Protein AF-A0A7J0AQK8-F1 (afdb_monomer)

Secondary structure (DSSP, 8-state):
-EETTEEEEEE--S-TTS----EEEEESSTTS--EEES-SEESTTGGGGGG-EEEEEEEPTTSS-EEEEEEE--TT-GGG-EEEEEEEEE-TT--EEEE--SS--S--

Solvent-accessible surface area (backbone atoms only — not comparable to full-atom values): 6421 Å² total; per-residue (Å²): 87,75,57,95,78,31,37,43,45,75,41,61,67,93,55,84,82,55,53,38,47,37,38,26,33,37,25,76,41,95,92,53,73,73,45,80,52,69,58,34,45,44,69,83,53,19,70,20,39,68,57,16,40,67,76,52,65,49,69,45,86,98,52,98,46,39,34,40,34,24,42,28,72,31,92,92,42,67,89,71,37,46,78,47,78,36,60,49,47,62,52,98,87,66,51,67,32,36,54,87,66,98,73,86,70,97,67,133

Foldseek 3Di:
DDDPQKDKDWFADDPPLFFAAIWIWIDSDPPDDIDIDHGQEDDPCNRRVVQWGWDDWDDDPPDPWIKTKTWNADPVDRVPIDIDIFTWDADPVRHTHTYDDPDDDPDD

pLDDT: mean 96.03, std 4.48, range [60.66, 98.62]

Mean predicted aligned error: 2.74 Å

Structure (mmCIF, N/CA/C/O backbone):
data_AF-A0A7J0AQK8-F1
#
_entry.id   AF-A0A7J0AQK8-F1
#
loop_
_atom_site.group_PDB
_atom_site.id
_atom_site.type_symbol
_atom_site.label_atom_id
_atom_site.label_alt_id
_atom_site.label_comp_id
_atom_site.label_asym_id
_atom_site.label_entity_id
_atom_site.label_seq_id
_atom_site.pdbx_PDB_ins_code
_atom_site.Cartn_x
_atom_site.Cartn_y
_atom_site.Cartn_z
_atom_site.occupancy
_atom_site.B_iso_or_equiv
_atom_site.auth_seq_id
_atom_site.auth_comp_id
_atom_site.auth_asym_id
_atom_site.auth_atom_id
_atom_site.pdbx_PDB_model_num
ATOM 1 N N . MET A 1 1 ? 0.690 -2.062 9.127 1.00 96.06 1 MET A N 1
ATOM 2 C CA . MET A 1 1 ? -0.158 -1.131 9.911 1.00 96.06 1 MET A CA 1
ATOM 3 C C . MET A 1 1 ? -1.013 -1.894 10.922 1.00 96.06 1 MET A C 1
ATOM 5 O O . MET A 1 1 ? -1.149 -3.106 10.795 1.00 96.06 1 MET A O 1
ATOM 9 N N . LYS A 1 2 ? -1.590 -1.202 11.913 1.00 96.69 2 LYS A N 1
ATOM 10 C CA . LYS A 1 2 ? -2.575 -1.763 12.852 1.00 96.69 2 LYS A CA 1
ATOM 11 C C . LYS A 1 2 ? -3.793 -0.840 12.912 1.00 96.69 2 LYS A C 1
ATOM 13 O O . LYS A 1 2 ? -3.612 0.366 13.089 1.00 96.69 2 LYS A O 1
ATOM 18 N N . ARG A 1 3 ? -4.994 -1.402 12.781 1.00 96.62 3 ARG A N 1
ATOM 19 C CA . ARG A 1 3 ? -6.281 -0.691 12.851 1.00 96.62 3 ARG A CA 1
ATOM 20 C C . ARG A 1 3 ? -7.303 -1.594 13.534 1.00 96.62 3 ARG A C 1
ATOM 22 O O . ARG A 1 3 ? -7.305 -2.790 13.265 1.00 96.62 3 ARG A O 1
ATOM 29 N N . ASP A 1 4 ? -8.080 -1.044 14.463 1.00 94.25 4 ASP A N 1
ATOM 30 C CA . ASP A 1 4 ? -9.131 -1.758 15.210 1.00 94.25 4 ASP A CA 1
ATOM 31 C C . ASP A 1 4 ? -8.681 -3.104 15.797 1.00 94.25 4 ASP A C 1
ATOM 33 O O . ASP A 1 4 ? -9.332 -4.136 15.677 1.00 94.25 4 ASP A O 1
ATOM 37 N N . GLY A 1 5 ? -7.492 -3.112 16.407 1.00 95.44 5 GLY A N 1
ATOM 38 C CA . GLY A 1 5 ? -6.915 -4.308 17.026 1.00 95.44 5 GLY A CA 1
ATOM 39 C C . GLY A 1 5 ? -6.258 -5.292 16.051 1.00 95.44 5 GLY A C 1
ATOM 40 O O . GLY A 1 5 ? -5.389 -6.045 16.486 1.00 95.44 5 GLY A O 1
ATOM 41 N N . ARG A 1 6 ? -6.563 -5.222 14.751 1.00 97.69 6 ARG A N 1
ATOM 42 C CA . ARG A 1 6 ? -6.045 -6.121 13.713 1.00 97.69 6 ARG A CA 1
ATOM 43 C C . ARG A 1 6 ? -4.779 -5.585 13.045 1.00 97.69 6 ARG A C 1
ATOM 45 O O . ARG A 1 6 ? -4.633 -4.385 12.790 1.00 97.69 6 ARG A O 1
ATOM 52 N N . TYR A 1 7 ? -3.846 -6.488 12.765 1.00 98.44 7 TYR A N 1
ATOM 53 C CA . TYR A 1 7 ? -2.618 -6.206 12.031 1.00 98.44 7 TYR A CA 1
ATOM 54 C C . TYR A 1 7 ? -2.829 -6.452 10.540 1.00 98.44 7 TYR A C 1
ATOM 56 O O . TYR A 1 7 ? -3.465 -7.425 10.139 1.00 98.44 7 TYR A O 1
ATOM 64 N N . TRP A 1 8 ? -2.259 -5.569 9.727 1.00 98.50 8 TRP A N 1
ATOM 65 C CA . TRP A 1 8 ? -2.295 -5.634 8.271 1.00 98.50 8 TRP A CA 1
ATOM 66 C C . TRP A 1 8 ? -0.900 -5.377 7.715 1.00 98.50 8 TRP A C 1
ATOM 68 O O . TRP A 1 8 ? -0.218 -4.440 8.149 1.00 98.50 8 TRP A O 1
ATOM 78 N N . MET A 1 9 ? -0.481 -6.170 6.739 1.00 98.50 9 MET A N 1
ATOM 79 C CA . MET A 1 9 ? 0.827 -6.064 6.101 1.00 98.50 9 MET A CA 1
ATOM 80 C C . MET A 1 9 ? 0.668 -6.179 4.588 1.00 98.50 9 MET A C 1
ATOM 82 O O . MET A 1 9 ? 0.026 -7.109 4.114 1.00 98.50 9 MET A O 1
ATOM 86 N N . ILE A 1 10 ? 1.247 -5.232 3.850 1.00 98.19 10 ILE A N 1
ATOM 87 C CA . ILE A 1 10 ? 1.346 -5.282 2.389 1.00 98.19 10 ILE A CA 1
ATOM 88 C C . ILE A 1 10 ? 2.793 -5.630 2.053 1.00 98.19 10 ILE A C 1
ATOM 90 O O . ILE A 1 10 ? 3.706 -4.980 2.564 1.00 98.19 10 ILE A O 1
ATOM 94 N N . THR A 1 11 ? 2.996 -6.656 1.234 1.00 97.12 11 THR A N 1
ATOM 95 C CA . THR A 1 11 ? 4.318 -7.102 0.779 1.00 97.12 11 THR A CA 1
ATOM 96 C C . THR A 1 11 ? 4.348 -7.261 -0.736 1.00 97.12 11 THR A C 1
ATOM 98 O O . THR A 1 11 ? 3.308 -7.252 -1.395 1.00 97.12 11 THR A O 1
ATOM 101 N N . SER A 1 12 ? 5.549 -7.420 -1.290 1.00 92.75 12 SER A N 1
ATOM 102 C CA . SER A 1 12 ? 5.765 -7.770 -2.696 1.00 92.75 12 SER A CA 1
ATOM 103 C C . SER A 1 12 ? 6.334 -9.185 -2.823 1.00 92.75 12 SER A C 1
ATOM 105 O O . SER A 1 12 ? 6.810 -9.779 -1.851 1.00 92.75 12 SER A O 1
ATOM 107 N N . GLY A 1 13 ? 6.266 -9.743 -4.029 1.00 92.69 13 GLY A N 1
ATOM 108 C CA . GLY A 1 13 ? 7.035 -10.920 -4.420 1.00 92.69 13 GLY A CA 1
ATOM 109 C C . GLY A 1 13 ? 8.521 -10.619 -4.660 1.00 92.69 13 GLY A C 1
ATOM 110 O O . GLY A 1 13 ? 8.963 -9.470 -4.640 1.00 92.69 13 GLY A O 1
ATOM 111 N N . CYS A 1 14 ? 9.294 -11.674 -4.930 1.00 90.75 14 CYS A N 1
ATOM 112 C CA . CYS A 1 14 ? 10.744 -11.607 -5.137 1.00 90.75 14 CYS A CA 1
ATOM 113 C C . CYS A 1 14 ? 11.106 -11.667 -6.632 1.00 90.75 14 CYS A C 1
ATOM 115 O O . CYS A 1 14 ? 11.518 -12.715 -7.122 1.00 90.75 14 CYS A O 1
ATOM 117 N N . THR A 1 15 ? 10.958 -10.554 -7.355 1.00 87.88 15 THR A N 1
ATOM 118 C CA . THR A 1 15 ? 11.248 -10.442 -8.807 1.00 87.88 15 THR A CA 1
ATOM 119 C C . THR A 1 15 ? 12.343 -9.413 -9.121 1.00 87.88 15 THR A C 1
ATOM 121 O O . THR A 1 15 ? 12.395 -8.840 -10.207 1.00 87.88 15 THR A O 1
ATOM 124 N N . GLY A 1 16 ? 13.238 -9.146 -8.163 1.00 92.25 16 GLY A N 1
ATOM 125 C CA . GLY A 1 16 ? 14.274 -8.121 -8.313 1.00 92.25 16 GLY A CA 1
ATOM 126 C C . GLY A 1 16 ? 13.662 -6.728 -8.479 1.00 92.25 16 GLY A C 1
ATOM 127 O O . GLY A 1 16 ? 12.906 -6.289 -7.617 1.00 92.25 16 GLY A O 1
ATOM 128 N N . TRP A 1 17 ? 13.992 -6.048 -9.582 1.00 89.56 17 TRP A N 1
ATOM 129 C CA . TRP A 1 17 ? 13.480 -4.709 -9.906 1.00 89.56 17 TRP A CA 1
ATOM 130 C C . TRP A 1 17 ? 12.145 -4.715 -10.655 1.00 89.56 17 TRP A C 1
ATOM 132 O O . TRP A 1 17 ? 11.536 -3.659 -10.813 1.00 89.56 17 TRP A O 1
ATOM 142 N N . GLU A 1 18 ? 11.700 -5.869 -11.158 1.00 90.69 18 GLU A N 1
ATOM 143 C CA . GLU A 1 18 ? 10.443 -5.941 -11.897 1.00 90.69 18 GLU A CA 1
ATOM 144 C C . GLU A 1 18 ? 9.256 -5.830 -10.932 1.00 90.69 18 GLU A C 1
ATOM 146 O O . GLU A 1 18 ? 9.219 -6.558 -9.934 1.00 90.69 18 GLU A O 1
ATOM 151 N N . PRO A 1 19 ? 8.272 -4.955 -11.208 1.00 90.94 19 PRO A N 1
ATOM 152 C CA . PRO A 1 19 ? 7.089 -4.842 -10.371 1.00 90.94 19 PRO A CA 1
ATOM 153 C C . PRO A 1 19 ? 6.239 -6.113 -10.461 1.00 90.94 19 PRO A C 1
ATOM 155 O O . PRO A 1 19 ? 6.139 -6.747 -11.513 1.00 90.94 19 PRO A O 1
ATOM 158 N N . ASN A 1 20 ? 5.605 -6.465 -9.347 1.00 94.81 20 ASN A N 1
ATOM 159 C CA . ASN A 1 20 ? 4.802 -7.674 -9.206 1.00 94.81 20 ASN A CA 1
ATOM 160 C C . ASN A 1 20 ? 3.517 -7.402 -8.416 1.00 94.81 20 ASN A C 1
ATOM 162 O O . ASN A 1 20 ? 3.285 -6.292 -7.926 1.00 94.81 20 ASN A O 1
ATOM 166 N N . GLU A 1 21 ? 2.677 -8.427 -8.323 1.00 96.75 21 GLU A N 1
ATOM 167 C CA . GLU A 1 21 ? 1.423 -8.375 -7.586 1.00 96.75 21 GLU A CA 1
ATOM 168 C C . GLU A 1 21 ? 1.675 -8.243 -6.074 1.00 96.75 21 GLU A C 1
ATOM 170 O O . GLU A 1 21 ? 2.367 -9.070 -5.466 1.00 96.75 21 GLU A O 1
ATOM 175 N N . ALA A 1 22 ? 1.090 -7.216 -5.453 1.00 97.38 22 ALA A N 1
ATOM 176 C CA . ALA A 1 22 ? 1.144 -7.039 -4.009 1.00 97.38 22 ALA A CA 1
ATOM 177 C C . ALA A 1 22 ? 0.359 -8.136 -3.279 1.00 97.38 22 ALA A C 1
ATOM 179 O O . ALA A 1 22 ? -0.680 -8.618 -3.730 1.00 97.38 22 ALA A O 1
ATOM 180 N N . ARG A 1 23 ? 0.829 -8.492 -2.083 1.00 97.94 23 ARG A N 1
ATOM 181 C CA . ARG A 1 23 ? 0.177 -9.456 -1.191 1.00 97.94 23 ARG A CA 1
ATOM 182 C C . ARG A 1 23 ? -0.300 -8.745 0.062 1.00 97.94 23 ARG A C 1
ATOM 184 O O . ARG A 1 23 ? 0.458 -7.986 0.663 1.00 97.94 23 ARG A O 1
ATOM 191 N N . LEU A 1 24 ? -1.532 -9.024 0.481 1.00 98.50 24 LEU A N 1
ATOM 192 C CA . LEU A 1 24 ? -2.069 -8.566 1.758 1.00 98.50 24 LEU A CA 1
ATOM 193 C C . LEU A 1 24 ? -2.038 -9.714 2.766 1.00 98.50 24 LEU A C 1
ATOM 195 O O . LEU A 1 24 ? -2.480 -10.822 2.476 1.00 98.50 24 LEU A O 1
ATOM 199 N N . MET A 1 25 ? -1.540 -9.446 3.968 1.00 98.44 25 MET A N 1
ATOM 200 C CA . MET A 1 25 ? -1.562 -10.384 5.086 1.00 98.44 25 MET A CA 1
ATOM 201 C C . MET A 1 25 ? -2.213 -9.747 6.309 1.00 98.44 25 MET A C 1
ATOM 203 O O . MET A 1 25 ? -2.091 -8.539 6.532 1.00 98.44 25 MET A O 1
ATOM 207 N N . THR A 1 26 ? -2.880 -10.562 7.123 1.00 98.62 26 THR A N 1
ATOM 208 C CA . THR A 1 26 ? -3.540 -10.108 8.349 1.00 98.62 26 THR A CA 1
ATOM 209 C C . THR A 1 26 ? -3.387 -11.083 9.510 1.00 98.62 26 THR A C 1
ATOM 211 O O . THR A 1 26 ? -3.286 -12.291 9.299 1.00 98.62 26 THR A O 1
ATOM 214 N N . ALA A 1 27 ? -3.378 -10.550 10.732 1.00 98.50 27 ALA A N 1
ATOM 215 C CA . ALA A 1 27 ? -3.354 -11.313 11.975 1.00 98.50 27 ALA A CA 1
ATOM 216 C C 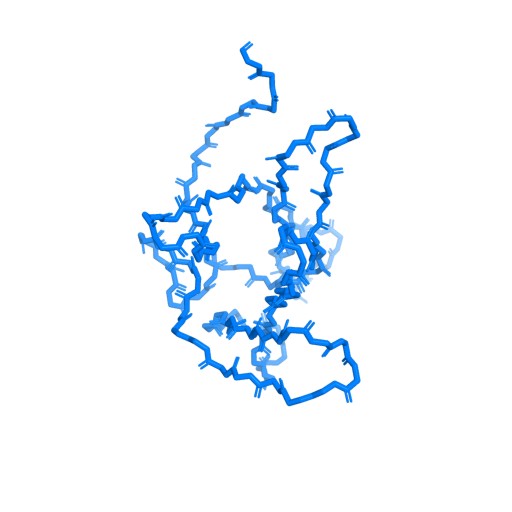. ALA A 1 27 ? -4.036 -10.533 13.107 1.00 98.50 27 ALA A C 1
ATOM 218 O O . ALA A 1 27 ? -3.960 -9.303 13.163 1.00 98.50 27 ALA A O 1
ATOM 219 N N . ASP A 1 28 ? -4.637 -11.240 14.064 1.00 98.12 28 ASP A N 1
ATOM 220 C CA . ASP A 1 28 ? -5.196 -10.615 15.274 1.00 98.12 28 ASP A CA 1
ATOM 221 C C . ASP A 1 28 ? -4.111 -10.362 16.347 1.00 98.12 28 ASP A C 1
ATOM 223 O O . ASP A 1 28 ? -4.270 -9.523 17.233 1.00 98.12 28 ASP A O 1
ATOM 227 N N . ARG A 1 29 ? -2.961 -11.052 16.263 1.00 97.81 29 ARG A N 1
ATOM 228 C CA . ARG A 1 29 ? -1.797 -10.882 17.153 1.00 97.81 29 ARG A CA 1
ATOM 229 C C . ARG A 1 29 ? -0.511 -10.884 16.332 1.00 97.81 29 ARG A C 1
ATOM 231 O O . ARG A 1 29 ? -0.343 -11.739 15.475 1.00 97.81 29 ARG A O 1
ATOM 238 N N . ILE A 1 30 ? 0.424 -9.981 16.639 1.00 97.94 30 ILE A N 1
ATOM 239 C CA . ILE A 1 30 ? 1.663 -9.817 15.854 1.00 97.94 30 ILE A CA 1
ATOM 240 C C . ILE A 1 30 ? 2.531 -11.088 15.798 1.00 97.94 30 ILE A C 1
ATOM 242 O O . ILE A 1 30 ? 3.048 -11.420 14.738 1.00 97.94 30 ILE A O 1
ATOM 246 N N . MET A 1 31 ? 2.621 -11.823 16.913 1.00 98.12 31 MET A N 1
ATOM 247 C CA . MET A 1 31 ? 3.323 -13.115 17.016 1.00 98.12 31 MET A CA 1
ATOM 248 C C . MET A 1 31 ? 2.380 -14.321 16.843 1.00 98.12 31 MET A C 1
ATOM 250 O O . MET A 1 31 ? 2.698 -15.418 17.289 1.00 98.12 31 MET A O 1
ATOM 254 N N . GLY A 1 32 ? 1.176 -14.103 16.308 1.00 97.62 32 GLY A N 1
ATOM 255 C CA . GLY A 1 32 ? 0.189 -15.151 16.059 1.00 97.62 32 GLY A CA 1
ATOM 256 C C . GLY A 1 32 ? 0.236 -15.671 14.625 1.00 97.62 32 GLY A C 1
ATOM 257 O O . GLY A 1 32 ? 1.172 -15.403 13.874 1.00 97.62 32 GLY A O 1
ATOM 258 N N . GLU A 1 33 ? -0.810 -16.398 14.242 1.00 98.25 33 GLU A N 1
ATOM 259 C CA . GLU A 1 33 ? -0.982 -16.858 12.867 1.00 98.25 33 GLU A CA 1
ATOM 260 C C . GLU A 1 33 ? -1.365 -15.708 11.934 1.00 98.25 33 GLU A C 1
ATOM 262 O O . GLU A 1 33 ? -2.248 -14.900 12.236 1.00 98.25 33 GLU A O 1
ATOM 267 N N . TRP A 1 34 ? -0.717 -15.681 10.771 1.00 98.56 34 TRP A N 1
ATOM 268 C CA . TRP A 1 34 ? -1.003 -14.743 9.696 1.00 98.56 34 TRP A CA 1
ATOM 269 C C . TRP A 1 34 ? -1.743 -15.448 8.565 1.00 98.56 34 TRP A C 1
ATOM 271 O O . TRP A 1 34 ? -1.401 -16.565 8.179 1.00 98.56 34 TRP A O 1
ATOM 281 N N . LYS A 1 35 ? -2.746 -14.773 8.006 1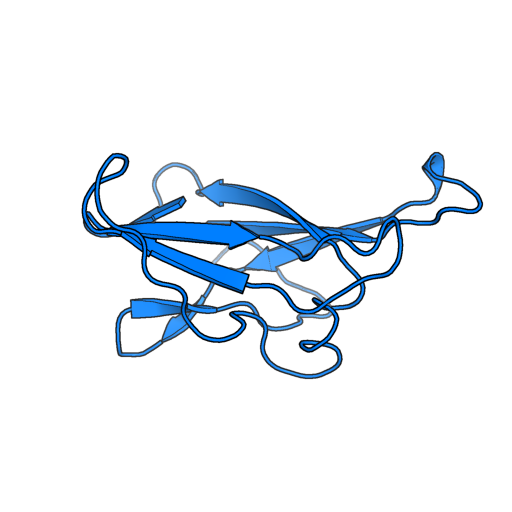.00 98.31 35 LYS A N 1
ATOM 282 C CA . LYS A 1 35 ? -3.507 -15.228 6.839 1.00 98.31 35 LYS A CA 1
ATOM 283 C C . LYS A 1 35 ? -3.215 -14.320 5.660 1.00 98.31 35 LYS A C 1
ATOM 285 O O . LYS A 1 35 ? -3.194 -13.100 5.816 1.00 98.31 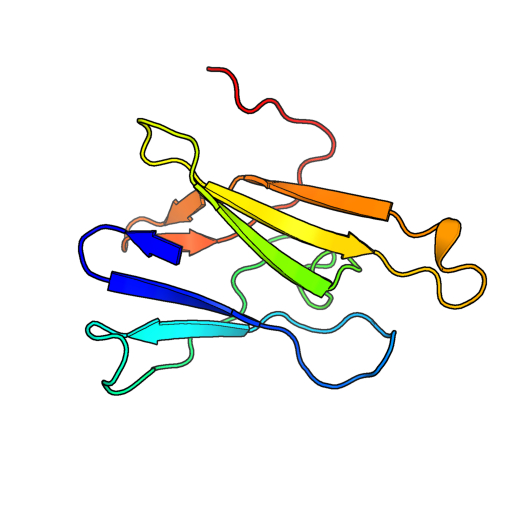35 LYS A O 1
ATOM 290 N N . GLN A 1 36 ? -3.024 -14.914 4.490 1.00 98.31 36 GLN A N 1
ATOM 291 C CA . GLN A 1 36 ? -2.938 -14.171 3.241 1.00 98.31 36 GLN A CA 1
ATOM 292 C C . GLN A 1 36 ? -4.345 -13.908 2.690 1.00 98.31 36 GLN A C 1
ATOM 294 O O . GLN A 1 36 ? -5.211 -14.780 2.728 1.00 98.31 36 GLN A O 1
ATOM 299 N N . LEU A 1 37 ? -4.548 -12.701 2.177 1.00 98.06 37 LEU A N 1
ATOM 300 C CA . LEU A 1 37 ? -5.737 -12.248 1.466 1.00 98.06 37 LEU A CA 1
ATOM 301 C C . LEU A 1 37 ? -5.372 -11.914 0.007 1.00 98.06 37 LEU A C 1
ATOM 303 O O . LEU A 1 37 ? -4.182 -11.869 -0.329 1.00 98.06 37 LEU A O 1
ATOM 307 N N . PRO A 1 38 ? -6.370 -11.687 -0.869 1.00 97.62 38 PRO A N 1
ATOM 308 C CA . PRO A 1 38 ? -6.126 -11.219 -2.230 1.00 97.62 38 PRO A CA 1
ATOM 309 C C . PRO A 1 38 ? -5.333 -9.906 -2.290 1.00 97.62 38 PRO A C 1
ATOM 311 O O . PRO A 1 38 ? -5.194 -9.193 -1.293 1.00 97.62 38 PRO A O 1
ATOM 314 N N . ASN A 1 39 ? -4.831 -9.585 -3.483 1.00 98.06 39 ASN A N 1
ATOM 315 C CA . ASN A 1 39 ? -4.115 -8.344 -3.764 1.00 98.06 39 ASN A CA 1
ATOM 316 C C . ASN A 1 39 ? -4.917 -7.110 -3.293 1.00 98.06 39 ASN A C 1
ATOM 318 O O . ASN A 1 39 ? -6.084 -6.961 -3.669 1.00 98.06 39 ASN A O 1
ATOM 322 N N . PRO A 1 40 ? -4.320 -6.223 -2.472 1.00 98.12 40 PRO A N 1
ATOM 323 C CA . PRO A 1 40 ? -5.006 -5.033 -1.977 1.00 98.12 40 PRO A CA 1
ATOM 324 C C . PRO A 1 40 ? -5.120 -3.924 -3.034 1.00 98.12 40 PRO A C 1
ATOM 326 O O . PRO A 1 40 ? -5.889 -2.984 -2.841 1.00 98.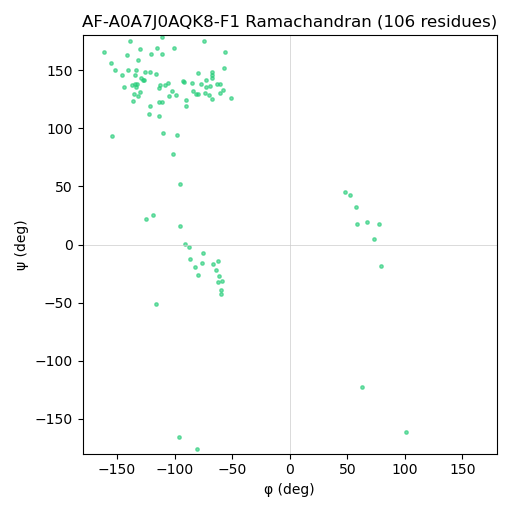12 40 PRO A O 1
ATOM 329 N N . CYS A 1 41 ? -4.357 -3.980 -4.127 1.00 98.50 41 CYS A N 1
ATOM 330 C CA . CYS A 1 41 ? -4.426 -2.992 -5.196 1.00 98.50 41 CYS A CA 1
ATOM 331 C C . CYS A 1 41 ? -5.659 -3.224 -6.080 1.00 98.50 41 CYS A C 1
ATOM 333 O O . CYS A 1 41 ? -5.979 -4.354 -6.444 1.00 98.50 41 CYS A O 1
ATOM 335 N N . ARG A 1 42 ? -6.348 -2.142 -6.455 1.00 98.12 42 ARG A N 1
ATOM 336 C CA . ARG A 1 42 ? -7.536 -2.171 -7.320 1.00 98.12 42 ARG A CA 1
ATOM 337 C C . ARG A 1 42 ? -7.374 -1.201 -8.495 1.00 98.12 42 ARG A C 1
ATOM 339 O O . ARG A 1 42 ? -6.858 -0.096 -8.328 1.00 98.12 42 ARG A O 1
ATOM 346 N N . GLY A 1 43 ? -7.856 -1.604 -9.671 1.00 97.31 43 GLY A N 1
ATOM 347 C CA . GLY A 1 43 ? -7.827 -0.798 -10.898 1.00 97.31 43 GLY A CA 1
ATOM 348 C C . GLY A 1 43 ? -6.712 -1.181 -11.875 1.00 97.31 43 GLY A C 1
ATOM 349 O O . GLY A 1 43 ? -6.174 -2.285 -11.830 1.00 97.31 43 GLY A O 1
ATOM 350 N N . GLU A 1 44 ? -6.396 -0.269 -12.794 1.00 95.94 44 GLU A N 1
ATOM 351 C CA . GLU A 1 44 ? -5.389 -0.483 -13.838 1.00 95.94 44 GLU A CA 1
ATOM 352 C C . GLU A 1 44 ? -3.987 -0.695 -13.240 1.00 95.94 44 GLU A C 1
ATOM 354 O O . GLU A 1 44 ? -3.594 0.007 -12.310 1.00 95.94 44 GLU A O 1
ATOM 359 N N . ASN A 1 45 ? -3.224 -1.657 -13.776 1.00 97.00 45 ASN A N 1
ATOM 360 C CA . ASN A 1 45 ? -1.894 -2.061 -13.292 1.00 97.00 45 ASN A CA 1
ATOM 361 C C . ASN A 1 45 ? -1.851 -2.543 -11.826 1.00 97.00 45 ASN A C 1
ATOM 363 O O . ASN A 1 45 ? -0.773 -2.595 -11.225 1.00 97.00 45 ASN A O 1
ATOM 367 N N . ALA A 1 46 ? -2.990 -2.900 -11.224 1.00 97.38 46 ALA A N 1
ATOM 368 C CA . ALA A 1 46 ? -3.034 -3.443 -9.866 1.00 97.38 46 ALA A CA 1
ATOM 369 C C . ALA A 1 46 ? -2.275 -4.775 -9.731 1.00 97.38 46 ALA A C 1
ATOM 371 O O . ALA A 1 46 ? -1.647 -5.020 -8.702 1.00 97.38 46 ALA A O 1
ATOM 372 N N . ASP A 1 47 ? -2.259 -5.593 -10.787 1.00 97.06 47 ASP A N 1
ATOM 373 C CA . ASP A 1 47 ? -1.477 -6.833 -10.913 1.00 97.06 47 ASP A CA 1
ATOM 374 C C . ASP A 1 47 ? 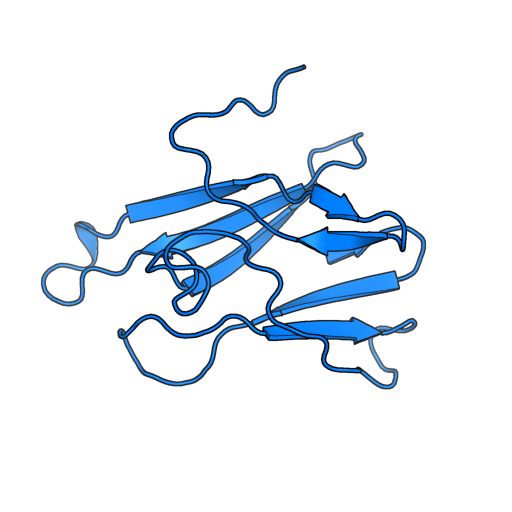0.044 -6.600 -10.846 1.00 97.06 47 ASP A C 1
ATOM 376 O O . ASP A 1 47 ? 0.816 -7.533 -10.640 1.00 97.06 47 ASP A O 1
ATOM 380 N N . LYS A 1 48 ? 0.477 -5.341 -10.973 1.00 97.12 48 LYS A N 1
ATOM 381 C CA . LYS A 1 48 ? 1.869 -4.897 -10.844 1.00 97.12 48 LYS A CA 1
ATOM 382 C C . LYS A 1 48 ? 2.033 -3.790 -9.809 1.00 97.12 48 LYS A C 1
ATOM 384 O O . LYS A 1 48 ? 2.979 -3.011 -9.905 1.00 97.12 48 LYS A O 1
ATOM 389 N N . THR A 1 49 ? 1.099 -3.654 -8.866 1.00 97.56 49 THR A N 1
ATOM 390 C CA . THR A 1 49 ? 1.167 -2.639 -7.797 1.00 97.56 49 THR A CA 1
ATOM 391 C C . THR A 1 49 ? 1.394 -1.225 -8.360 1.00 97.56 49 THR A C 1
ATOM 393 O O . THR A 1 49 ? 2.235 -0.463 -7.887 1.00 97.56 49 THR A O 1
ATOM 396 N N . PHE A 1 50 ? 0.698 -0.885 -9.450 1.00 97.94 50 PHE A N 1
ATOM 397 C CA . PHE A 1 50 ? 0.843 0.390 -10.168 1.00 97.94 50 PHE A CA 1
ATOM 398 C C . PHE A 1 50 ? 2.273 0.668 -10.669 1.00 97.94 50 PHE A C 1
ATOM 400 O O . PHE A 1 50 ? 2.706 1.817 -10.768 1.00 97.94 50 PHE A O 1
ATOM 407 N N . LEU A 1 51 ? 3.002 -0.402 -11.012 1.00 97.25 51 LEU A N 1
ATOM 408 C CA . LEU A 1 51 ? 4.423 -0.411 -11.379 1.00 97.25 51 LEU A CA 1
ATOM 409 C C . LEU A 1 51 ? 5.371 -0.048 -10.224 1.00 97.25 51 LEU A C 1
ATOM 411 O O . LEU A 1 51 ? 6.508 0.352 -10.471 1.00 97.25 51 LEU A O 1
ATOM 415 N N . GLY A 1 52 ? 4.903 -0.155 -8.981 1.00 96.44 52 GLY A N 1
ATOM 416 C CA . GLY A 1 52 ? 5.686 0.093 -7.778 1.00 96.44 52 GLY A CA 1
ATOM 417 C C . GLY A 1 52 ? 5.969 -1.167 -6.961 1.00 96.44 52 GLY A C 1
ATOM 418 O O . GLY A 1 52 ? 5.515 -2.266 -7.274 1.00 96.44 52 GLY A O 1
ATOM 419 N N . GLN A 1 53 ? 6.709 -0.987 -5.871 1.00 97.00 53 GLN A N 1
ATOM 420 C CA . GLN A 1 53 ? 6.980 -2.003 -4.858 1.00 97.00 53 GLN A CA 1
ATOM 421 C C . GLN A 1 53 ? 6.758 -1.420 -3.457 1.00 97.00 53 GLN A C 1
ATOM 423 O O . GLN A 1 53 ? 7.133 -0.282 -3.192 1.00 97.00 53 GLN A O 1
ATOM 428 N N . SER A 1 54 ? 6.130 -2.183 -2.556 1.00 94.62 54 SER A N 1
ATOM 429 C CA . SER A 1 54 ? 5.813 -1.751 -1.181 1.00 94.62 54 SER A CA 1
ATOM 430 C C . SER A 1 54 ? 7.053 -1.396 -0.369 1.00 94.62 54 SER A C 1
ATOM 432 O O . SER A 1 54 ? 7.945 -2.237 -0.258 1.00 94.62 54 SER A O 1
ATOM 434 N N . ASN A 1 55 ? 7.044 -0.225 0.282 1.00 95.00 55 ASN A N 1
ATOM 435 C CA . ASN A 1 55 ? 8.043 0.138 1.291 1.00 95.00 55 ASN A CA 1
ATOM 436 C C . ASN A 1 55 ? 7.437 0.327 2.695 1.00 95.00 55 ASN A C 1
ATOM 438 O O . ASN A 1 55 ? 7.892 -0.297 3.653 1.00 95.00 55 ASN A O 1
ATOM 442 N N . TYR A 1 56 ? 6.383 1.133 2.835 1.00 98.06 56 TYR A N 1
ATOM 443 C CA . TYR A 1 56 ? 5.889 1.593 4.128 1.00 98.06 56 TYR A CA 1
ATOM 444 C C . TYR A 1 56 ? 4.404 1.956 4.071 1.00 98.06 56 TYR A C 1
ATOM 446 O O . TYR A 1 56 ? 3.847 2.284 3.024 1.00 98.06 56 TYR A O 1
ATOM 454 N N . ILE A 1 57 ? 3.753 1.908 5.234 1.00 97.88 57 ILE A N 1
ATOM 455 C CA . ILE A 1 57 ? 2.404 2.444 5.419 1.00 97.88 57 ILE A CA 1
ATOM 456 C C . ILE A 1 57 ? 2.463 3.481 6.534 1.00 97.88 57 ILE A C 1
ATOM 458 O O . ILE A 1 57 ? 2.658 3.136 7.702 1.00 97.88 57 ILE A O 1
ATOM 462 N N . MET A 1 58 ? 2.259 4.746 6.177 1.00 97.31 58 MET A N 1
ATOM 463 C CA . MET A 1 58 ? 2.268 5.859 7.117 1.00 97.31 58 MET A CA 1
ATOM 464 C C . MET A 1 58 ? 0.865 6.098 7.673 1.00 97.31 58 MET A C 1
ATOM 466 O O . MET A 1 58 ? -0.074 6.323 6.915 1.00 97.31 58 MET A O 1
ATOM 470 N N . LYS A 1 59 ? 0.718 6.083 9.000 1.00 96.31 59 LYS A N 1
ATOM 471 C CA . LYS A 1 59 ? -0.508 6.533 9.669 1.00 96.31 59 LYS A CA 1
ATOM 472 C C . LYS A 1 59 ? -0.466 8.052 9.836 1.00 96.31 59 LYS A C 1
ATOM 474 O O . LYS A 1 59 ? 0.539 8.573 10.319 1.00 96.31 59 LYS A O 1
ATOM 479 N N . LEU A 1 60 ? -1.545 8.746 9.478 1.00 94.69 60 LEU A N 1
ATOM 480 C CA . LEU A 1 60 ? -1.658 10.178 9.741 1.00 94.69 60 LEU A CA 1
ATOM 481 C C . LEU A 1 60 ? -1.825 10.427 11.254 1.00 94.69 60 LEU A C 1
ATOM 483 O O . LEU A 1 60 ? -2.671 9.789 11.889 1.00 94.69 60 LEU A O 1
ATOM 487 N N . PRO A 1 61 ? -1.013 11.310 11.866 1.00 92.88 61 PRO A N 1
ATOM 488 C CA . PRO A 1 61 ? -1.089 11.577 13.299 1.00 92.88 61 PRO A CA 1
ATOM 489 C C . PRO A 1 61 ? -2.478 12.058 13.727 1.00 92.88 61 PRO A C 1
ATOM 491 O O . PRO A 1 61 ? -3.047 12.949 13.107 1.00 92.88 61 PRO A O 1
ATOM 494 N N . GLY A 1 62 ? -3.012 11.482 14.807 1.00 92.25 62 GLY A N 1
ATOM 495 C CA . GLY A 1 62 ? -4.317 11.869 15.358 1.00 92.25 62 GLY A CA 1
ATOM 496 C C . GLY A 1 62 ? -5.531 11.414 14.543 1.00 92.25 62 GLY A C 1
ATOM 497 O O . GLY A 1 62 ? -6.656 11.746 14.904 1.00 92.25 62 GLY A O 1
ATOM 498 N N . GLU A 1 63 ? -5.333 10.638 13.478 1.00 92.94 63 GLU A N 1
ATOM 499 C CA . GLU A 1 63 ? -6.401 10.248 12.566 1.00 92.94 63 GLU A CA 1
ATOM 500 C C . GLU A 1 63 ? -6.391 8.749 12.275 1.00 92.94 63 GLU A C 1
ATOM 502 O O . GLU A 1 63 ? -5.377 8.058 12.396 1.00 92.94 63 GLU A O 1
ATOM 507 N N . ASP A 1 64 ? -7.540 8.243 11.839 1.00 93.25 64 ASP A N 1
ATOM 508 C CA . ASP A 1 64 ? -7.684 6.878 11.343 1.00 93.25 64 ASP A CA 1
ATOM 509 C C . ASP A 1 64 ? -7.554 6.830 9.812 1.00 93.25 64 ASP A C 1
ATOM 511 O O . ASP A 1 64 ? -8.431 6.364 9.090 1.00 93.25 64 ASP A O 1
ATOM 515 N N . ARG A 1 65 ? -6.461 7.413 9.311 1.00 95.25 65 ARG A N 1
ATOM 516 C CA . ARG A 1 65 ? -6.128 7.492 7.884 1.00 95.25 65 ARG A CA 1
ATOM 517 C C . ARG A 1 65 ? -4.702 7.017 7.657 1.00 95.25 65 ARG A C 1
ATOM 519 O O . ARG A 1 65 ? -3.815 7.271 8.475 1.00 95.25 65 ARG A O 1
ATOM 526 N N . PHE A 1 66 ? -4.485 6.331 6.540 1.00 97.50 66 PHE A N 1
ATOM 527 C CA . PHE A 1 66 ? -3.201 5.726 6.206 1.00 97.50 66 PHE A CA 1
ATOM 528 C C . PHE A 1 66 ? -2.817 6.028 4.758 1.00 97.50 66 PHE A C 1
ATOM 530 O O . PHE A 1 66 ? -3.677 6.189 3.893 1.00 97.50 66 PHE A O 1
ATOM 537 N N . ILE A 1 67 ? -1.513 6.090 4.508 1.00 98.06 67 ILE A N 1
ATOM 538 C CA . ILE A 1 67 ? -0.917 6.317 3.194 1.00 98.06 67 ILE A CA 1
ATOM 539 C C . ILE A 1 67 ? -0.019 5.126 2.885 1.00 98.06 67 ILE A C 1
ATOM 541 O O . ILE A 1 67 ? 0.927 4.858 3.629 1.00 98.06 67 ILE A O 1
ATOM 545 N N . ALA A 1 68 ? -0.322 4.414 1.804 1.00 98.19 68 ALA A N 1
ATOM 546 C CA . ALA A 1 68 ? 0.556 3.398 1.250 1.00 98.19 68 ALA A CA 1
ATOM 547 C C . ALA A 1 68 ? 1.644 4.082 0.421 1.00 98.19 68 ALA A C 1
ATOM 549 O O . ALA A 1 68 ? 1.352 4.926 -0.431 1.00 98.19 68 ALA A O 1
ATOM 550 N N . MET A 1 69 ? 2.892 3.721 0.693 1.00 98.44 69 MET A N 1
ATOM 551 C CA . MET A 1 69 ? 4.067 4.242 0.014 1.00 98.44 69 MET A CA 1
ATOM 552 C C . MET A 1 69 ? 4.724 3.107 -0.776 1.00 98.44 69 MET A C 1
ATOM 554 O O . MET A 1 69 ? 5.079 2.059 -0.224 1.00 98.44 69 MET A O 1
ATOM 558 N N . PHE A 1 70 ? 4.865 3.330 -2.080 1.00 98.12 70 PHE A N 1
ATOM 559 C CA . PHE A 1 70 ? 5.554 2.440 -3.005 1.00 98.12 70 PHE A CA 1
ATOM 560 C C . PHE A 1 70 ? 6.705 3.171 -3.695 1.00 98.12 70 PHE A C 1
ATOM 562 O O . PHE A 1 70 ? 6.604 4.367 -3.988 1.00 98.12 70 PHE A O 1
ATOM 569 N N . ASP A 1 71 ? 7.759 2.433 -4.022 1.00 97.94 71 ASP A N 1
ATOM 570 C CA . ASP A 1 71 ? 8.841 2.900 -4.883 1.00 97.94 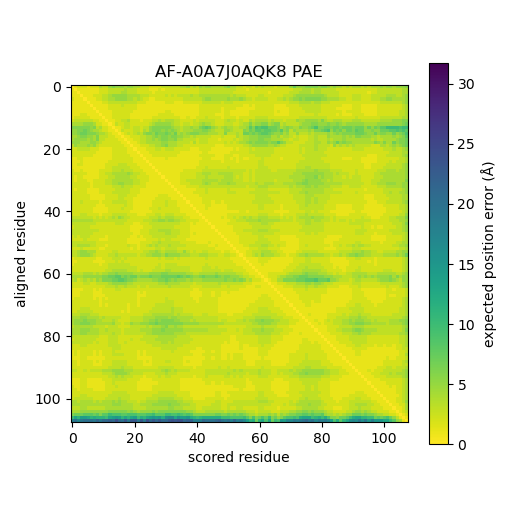71 ASP A CA 1
ATOM 571 C C . ASP A 1 71 ? 8.624 2.391 -6.307 1.00 97.94 71 ASP A C 1
ATOM 573 O O . ASP A 1 71 ? 8.408 1.200 -6.532 1.00 97.94 71 ASP A O 1
ATOM 577 N N . LYS A 1 72 ? 8.683 3.298 -7.280 1.00 97.31 72 LYS A N 1
ATOM 578 C CA . LYS A 1 72 ? 8.731 2.979 -8.707 1.00 97.31 72 LYS A CA 1
ATOM 579 C C . LYS A 1 72 ? 10.185 3.046 -9.152 1.00 97.31 72 LYS A C 1
ATOM 581 O O . LYS A 1 72 ? 10.701 4.124 -9.466 1.00 97.31 72 LYS A O 1
ATOM 586 N N . TRP A 1 73 ? 10.836 1.890 -9.128 1.00 97.12 73 TRP A N 1
ATOM 587 C CA . TRP A 1 73 ? 12.261 1.756 -9.404 1.00 97.12 73 TRP A CA 1
ATOM 588 C C . TRP A 1 73 ? 12.604 2.010 -10.874 1.00 97.12 73 TRP A C 1
ATOM 590 O O . TRP A 1 73 ? 11.951 1.492 -11.780 1.00 97.12 73 TRP A O 1
ATOM 600 N N . ASP A 1 74 ? 13.675 2.770 -11.099 1.00 97.19 74 ASP A N 1
ATOM 601 C CA . ASP A 1 74 ? 14.358 2.866 -12.390 1.00 97.19 74 ASP A CA 1
ATOM 602 C C . ASP A 1 74 ? 15.730 2.177 -12.273 1.00 97.19 74 ASP A C 1
ATOM 604 O O . ASP A 1 74 ? 16.695 2.792 -11.812 1.00 97.19 74 ASP A O 1
ATOM 608 N N . PRO A 1 75 ? 15.862 0.895 -12.665 1.00 95.44 75 PRO A N 1
ATOM 609 C CA . PRO A 1 75 ? 17.109 0.152 -12.488 1.00 95.44 75 PRO A CA 1
ATOM 610 C C . PRO A 1 75 ? 18.260 0.687 -13.350 1.00 95.44 75 PRO A C 1
ATOM 612 O O . PRO A 1 75 ? 19.417 0.373 -13.077 1.00 95.44 75 PRO A O 1
ATOM 615 N N . LYS A 1 76 ? 17.976 1.498 -14.381 1.00 96.56 76 LYS A N 1
ATOM 616 C CA . LYS A 1 76 ? 19.017 2.145 -15.194 1.00 96.56 76 LYS A CA 1
ATOM 617 C C . LYS A 1 76 ? 19.596 3.376 -14.500 1.00 96.56 76 LYS A C 1
ATOM 619 O O . LYS A 1 76 ? 20.733 3.747 -14.775 1.00 96.56 76 LYS A O 1
ATOM 624 N N . SER A 1 77 ? 18.827 4.009 -13.617 1.00 96.31 77 SER A N 1
ATOM 625 C CA . SER A 1 77 ? 19.265 5.146 -12.813 1.00 96.31 77 SER A CA 1
ATOM 626 C C . SER A 1 77 ? 18.451 5.214 -11.527 1.00 96.31 77 SER A C 1
ATOM 628 O O . SER A 1 77 ? 17.392 5.838 -11.479 1.00 96.31 77 SER A O 1
ATOM 630 N N . LEU A 1 78 ? 18.961 4.607 -10.452 1.00 96.81 78 LEU A N 1
ATOM 631 C CA . LEU A 1 78 ? 18.226 4.532 -9.185 1.00 96.81 78 LEU A CA 1
ATOM 632 C C . LEU A 1 78 ? 17.867 5.917 -8.627 1.00 96.81 78 LEU A C 1
ATOM 634 O O . LEU A 1 78 ? 16.803 6.071 -8.033 1.00 96.81 78 LEU A O 1
ATOM 638 N N . MET A 1 79 ? 18.694 6.937 -8.885 1.00 97.12 79 MET A N 1
ATOM 639 C CA . MET A 1 79 ? 18.411 8.331 -8.511 1.00 97.12 79 MET A CA 1
ATOM 640 C C . MET A 1 79 ? 17.186 8.924 -9.225 1.00 97.12 79 MET A C 1
ATOM 642 O O . MET A 1 79 ? 16.605 9.893 -8.744 1.00 97.12 79 MET A O 1
ATOM 646 N N . ASN A 1 80 ? 16.795 8.368 -10.373 1.00 97.56 80 ASN A N 1
ATOM 647 C CA . ASN A 1 80 ? 15.620 8.779 -11.137 1.00 97.56 80 ASN A CA 1
ATOM 648 C C . ASN A 1 80 ? 14.346 8.003 -10.750 1.00 97.56 80 ASN A C 1
ATOM 650 O O . ASN A 1 80 ? 13.277 8.269 -11.305 1.00 97.56 80 ASN A O 1
ATOM 654 N N . SER A 1 81 ? 14.439 7.074 -9.792 1.00 98.00 81 SER A N 1
ATOM 655 C CA . SER A 1 81 ? 13.274 6.376 -9.241 1.00 98.00 81 SER A CA 1
ATOM 656 C C . SER A 1 81 ? 12.259 7.370 -8.676 1.00 98.00 81 SER A C 1
ATOM 658 O O . SER A 1 81 ? 12.591 8.492 -8.275 1.00 98.00 81 SER A O 1
ATOM 660 N N . ARG A 1 82 ? 10.987 6.971 -8.681 1.00 97.94 82 ARG A N 1
ATOM 661 C CA . ARG A 1 82 ? 9.864 7.822 -8.270 1.00 97.94 82 ARG A CA 1
ATOM 662 C C . ARG A 1 82 ? 9.109 7.203 -7.108 1.00 97.94 82 ARG A C 1
ATOM 664 O O . ARG A 1 82 ? 9.218 6.011 -6.847 1.00 97.94 82 ARG A O 1
ATOM 671 N N . TYR A 1 83 ? 8.308 8.027 -6.450 1.00 97.38 83 TYR A N 1
ATOM 672 C CA . TYR A 1 83 ? 7.491 7.619 -5.317 1.00 97.38 83 TYR A CA 1
ATOM 673 C C . TYR A 1 83 ? 6.025 7.590 -5.725 1.00 97.38 83 TYR A C 1
ATOM 675 O O . TYR A 1 83 ? 5.547 8.511 -6.389 1.00 97.38 83 TYR A O 1
ATOM 683 N N . LEU A 1 84 ? 5.312 6.552 -5.303 1.00 97.69 84 LEU A N 1
ATOM 684 C CA . LEU A 1 84 ? 3.861 6.468 -5.416 1.00 97.69 84 LEU A CA 1
ATOM 685 C C . LEU A 1 84 ? 3.294 6.491 -4.005 1.00 97.69 84 LEU A C 1
ATOM 687 O O . LEU A 1 84 ? 3.491 5.555 -3.231 1.00 97.69 84 LEU A O 1
ATOM 691 N N . TRP A 1 85 ? 2.632 7.584 -3.646 1.00 97.94 85 TRP A N 1
ATOM 692 C CA . TRP A 1 85 ? 1.939 7.704 -2.368 1.00 97.94 85 TRP A CA 1
ATOM 693 C C . TRP A 1 85 ? 0.455 7.718 -2.667 1.00 97.94 85 TRP A C 1
ATOM 695 O O . TRP A 1 85 ? 0.001 8.556 -3.442 1.00 97.94 85 TRP A O 1
ATOM 705 N N . LEU A 1 86 ? -0.285 6.784 -2.084 1.00 98.06 86 LEU A N 1
ATOM 706 C CA . LEU A 1 86 ? -1.711 6.603 -2.338 1.00 98.06 86 LEU A CA 1
ATOM 707 C C . LEU A 1 86 ? -2.450 6.417 -1.008 1.00 98.06 86 LEU A C 1
ATOM 709 O O . LEU A 1 86 ? -1.892 5.830 -0.075 1.00 98.06 86 LEU A O 1
ATOM 713 N N . PRO A 1 87 ? -3.691 6.911 -0.883 1.00 97.69 87 PRO A N 1
ATOM 714 C CA . PRO A 1 87 ? -4.475 6.689 0.319 1.00 97.69 87 PRO A CA 1
ATOM 715 C C . PRO A 1 87 ? -4.840 5.206 0.438 1.00 97.69 87 PRO A C 1
ATOM 717 O O . PRO A 1 87 ? -5.101 4.534 -0.561 1.00 97.69 87 PRO A O 1
ATOM 720 N N . VAL A 1 88 ? -4.854 4.705 1.670 1.00 98.19 88 VAL A N 1
ATOM 721 C CA . VAL A 1 88 ? -5.434 3.399 1.986 1.00 98.19 88 VAL A CA 1
ATOM 722 C C . VAL A 1 88 ? -6.901 3.607 2.323 1.00 98.19 88 VAL A C 1
ATOM 724 O O . VAL A 1 88 ? -7.225 4.298 3.293 1.00 98.19 88 VAL A O 1
ATOM 727 N N . ASP A 1 89 ? -7.762 2.974 1.542 1.00 97.69 89 ASP A N 1
ATOM 728 C CA . ASP A 1 89 ? -9.194 2.900 1.787 1.00 97.69 89 ASP A CA 1
ATOM 729 C C . ASP A 1 89 ? -9.541 1.537 2.409 1.00 97.69 89 ASP A C 1
ATOM 731 O O . ASP A 1 89 ? -8.711 0.628 2.468 1.00 97.69 89 ASP A O 1
ATOM 735 N N . PHE A 1 90 ? -10.767 1.389 2.908 1.00 97.50 90 PHE A N 1
ATOM 736 C CA . PHE A 1 90 ? -11.243 0.154 3.535 1.00 97.50 90 PHE A CA 1
ATOM 737 C C . PHE A 1 90 ? -12.630 -0.189 3.006 1.00 97.50 90 PHE A C 1
ATOM 739 O O . PHE A 1 90 ? -13.444 0.712 2.792 1.00 97.50 90 PHE A O 1
ATOM 746 N N . ASP A 1 91 ? -12.881 -1.465 2.726 1.00 97.31 91 ASP A N 1
ATOM 747 C CA . ASP A 1 91 ? -14.200 -1.922 2.282 1.00 97.31 91 ASP A CA 1
ATOM 748 C C . ASP A 1 91 ? -15.180 -2.105 3.453 1.00 97.31 91 ASP A C 1
ATOM 750 O O . ASP A 1 91 ? -14.883 -1.744 4.596 1.00 97.31 91 ASP A O 1
ATOM 754 N N . ALA A 1 92 ? -16.382 -2.605 3.152 1.00 96.94 92 ALA A N 1
ATOM 755 C CA . ALA A 1 92 ? -17.458 -2.768 4.127 1.00 96.94 92 ALA A CA 1
ATOM 756 C C . ALA A 1 92 ? -17.077 -3.735 5.262 1.00 96.94 92 ALA A C 1
ATOM 758 O O . ALA A 1 92 ? -17.556 -3.594 6.386 1.00 96.94 92 ALA A O 1
ATOM 759 N N . GLU A 1 93 ? -16.176 -4.676 4.985 1.00 95.38 93 GLU A N 1
ATOM 760 C CA . GLU A 1 93 ? -15.642 -5.658 5.923 1.00 95.38 93 GLU A CA 1
ATOM 761 C C . GLU A 1 93 ? -14.408 -5.140 6.690 1.00 95.38 93 GLU A C 1
ATOM 763 O O . GLU A 1 93 ? -13.863 -5.839 7.550 1.00 95.38 93 GLU A O 1
ATOM 768 N N . GLY A 1 94 ? -13.957 -3.915 6.400 1.00 96.50 94 GLY A N 1
ATOM 769 C CA . GLY A 1 94 ? -12.790 -3.296 7.024 1.00 96.50 94 GLY A CA 1
ATOM 770 C C . GLY A 1 94 ? -11.452 -3.814 6.489 1.00 96.50 94 GLY A C 1
ATOM 771 O O . GLY A 1 94 ? -10.422 -3.620 7.143 1.00 96.50 94 GLY A O 1
ATOM 772 N N . VAL A 1 95 ? -11.437 -4.467 5.323 1.00 98.00 95 VAL A N 1
ATOM 773 C CA . VAL A 1 95 ? -10.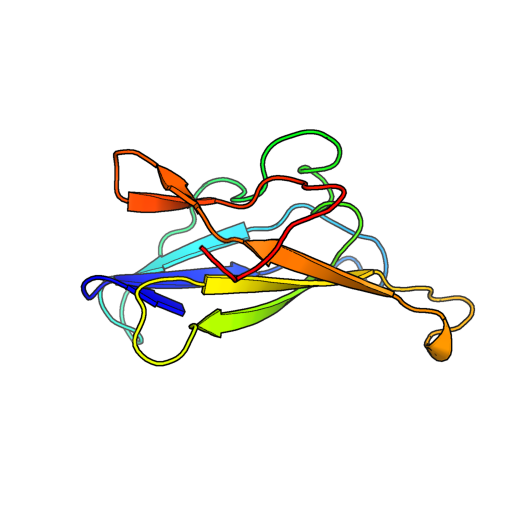212 -4.920 4.657 1.00 98.00 95 VAL A CA 1
ATOM 774 C C . VAL A 1 95 ? -9.591 -3.740 3.899 1.00 98.00 95 VAL A C 1
ATOM 776 O O . VAL A 1 95 ? -10.284 -3.042 3.154 1.00 98.00 95 VAL A O 1
ATOM 779 N N . PRO A 1 96 ? -8.287 -3.472 4.084 1.00 98.38 96 PRO A N 1
ATOM 780 C CA . PRO A 1 96 ? -7.630 -2.362 3.417 1.00 98.38 96 PRO A CA 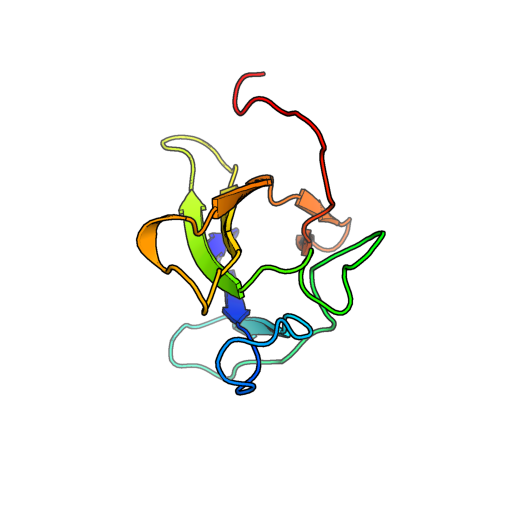1
ATOM 781 C C . PRO A 1 96 ? -7.407 -2.630 1.931 1.00 98.38 96 PRO A C 1
ATOM 783 O O . PRO A 1 96 ? -6.997 -3.723 1.537 1.00 98.38 96 PRO A O 1
ATOM 786 N N . TYR A 1 97 ? -7.578 -1.594 1.120 1.00 98.62 97 TYR A N 1
ATOM 787 C CA . TYR A 1 97 ? -7.251 -1.604 -0.298 1.00 98.62 97 TYR A CA 1
ATOM 788 C C . TYR A 1 97 ? -6.644 -0.271 -0.740 1.00 98.62 97 TYR A C 1
ATOM 790 O O . TYR A 1 97 ? -6.733 0.743 -0.047 1.00 98.62 97 TYR A O 1
ATOM 798 N N . VAL A 1 98 ? -6.001 -0.280 -1.904 1.00 98.50 98 VAL A N 1
ATOM 799 C CA . VAL A 1 98 ? -5.378 0.901 -2.507 1.00 98.50 98 VAL A CA 1
ATOM 800 C C . VAL A 1 98 ? -5.802 0.993 -3.965 1.00 98.50 98 VAL A C 1
ATOM 802 O O . VAL A 1 98 ? -5.643 0.038 -4.722 1.00 98.50 98 VAL A O 1
ATOM 805 N N . SER A 1 99 ? -6.309 2.151 -4.373 1.00 98.25 99 SER A N 1
ATOM 806 C CA . SER A 1 99 ? -6.685 2.432 -5.762 1.00 98.25 99 SER A CA 1
ATOM 807 C C . SER A 1 99 ? -5.812 3.543 -6.329 1.00 98.25 99 SER A C 1
ATOM 809 O O . SER A 1 99 ? -5.430 4.469 -5.609 1.00 98.25 99 SER A O 1
ATOM 811 N N . TRP A 1 100 ? -5.520 3.479 -7.628 1.00 97.75 100 TRP A N 1
ATOM 812 C CA . TRP A 1 100 ? -4.779 4.540 -8.305 1.00 97.75 100 TRP A CA 1
ATOM 813 C C . TRP A 1 100 ? -5.516 5.886 -8.226 1.00 97.75 100 TRP A C 1
ATOM 815 O O . TRP A 1 100 ? -6.733 5.965 -8.420 1.00 97.75 100 TRP A O 1
ATOM 825 N N . LYS A 1 101 ? -4.761 6.958 -7.974 1.00 96.94 101 LYS A N 1
ATOM 826 C CA . LYS A 1 101 ? -5.222 8.346 -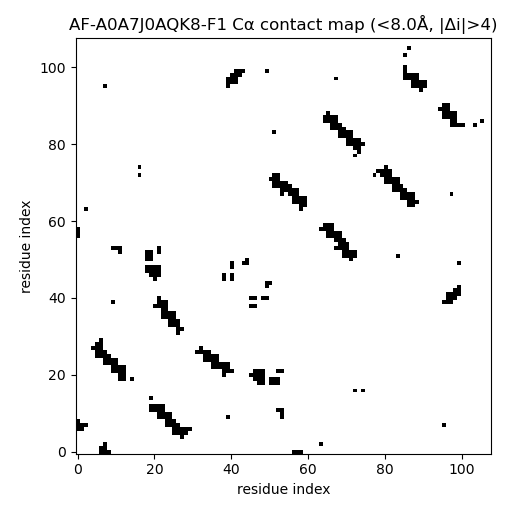8.065 1.00 96.94 101 LYS A CA 1
ATOM 827 C C . LYS A 1 101 ? -4.150 9.159 -8.780 1.00 96.94 101 LYS A C 1
ATOM 829 O O . LYS A 1 101 ? -3.016 9.192 -8.315 1.00 96.94 101 LYS A O 1
ATOM 834 N N . ASN A 1 102 ? -4.523 9.825 -9.875 1.00 95.62 102 ASN A N 1
ATOM 835 C CA . ASN A 1 102 ? -3.611 10.715 -10.605 1.00 95.62 102 ASN A CA 1
ATOM 836 C C . ASN A 1 102 ? -3.114 11.853 -9.705 1.00 95.62 102 ASN A C 1
ATOM 838 O O . ASN A 1 102 ? -1.932 12.173 -9.700 1.00 95.62 102 ASN A O 1
ATOM 842 N N . GLU A 1 103 ? -4.026 12.422 -8.916 1.00 95.69 103 GLU A N 1
ATOM 843 C CA . GLU A 1 103 ? -3.757 13.470 -7.937 1.00 95.69 103 GLU A CA 1
ATOM 844 C C . GLU A 1 103 ? -4.678 13.273 -6.730 1.00 95.69 103 GLU A C 1
ATOM 846 O O . GLU A 1 103 ? -5.813 12.803 -6.868 1.00 95.69 103 GLU A O 1
ATOM 851 N N . TRP A 1 104 ? -4.192 13.606 -5.534 1.00 95.31 104 TRP A N 1
ATOM 852 C CA . TRP A 1 104 ? -4.985 13.576 -4.307 1.00 95.31 104 TRP A CA 1
ATOM 853 C C . TRP A 1 104 ? -4.331 14.416 -3.205 1.00 95.31 104 TRP A C 1
ATOM 855 O O . TRP A 1 104 ? -3.162 14.789 -3.290 1.00 95.31 104 TRP A O 1
ATOM 865 N N . SER A 1 105 ? -5.099 14.707 -2.155 1.00 92.31 105 SER A N 1
ATOM 866 C CA . SER A 1 105 ? -4.643 15.458 -0.986 1.00 92.31 105 SER A CA 1
ATOM 867 C C . SER A 1 105 ? -4.944 14.677 0.294 1.00 92.31 105 SER A C 1
ATOM 869 O O . SER A 1 105 ? -6.022 14.093 0.407 1.00 92.31 105 SER A O 1
ATOM 871 N N . PRO A 1 106 ? -4.043 14.693 1.293 1.00 85.50 106 PRO A N 1
ATOM 872 C CA . PRO A 1 106 ? -4.341 14.165 2.620 1.00 85.50 106 PRO A CA 1
ATOM 873 C C . PRO A 1 106 ? -5.248 15.106 3.433 1.00 85.50 106 PRO A C 1
ATOM 875 O O . PRO A 1 106 ? -5.679 14.751 4.530 1.00 85.50 106 PRO A O 1
ATOM 878 N N . ARG A 1 107 ? -5.543 16.318 2.945 1.00 79.81 107 ARG A N 1
ATOM 879 C CA . ARG A 1 107 ? -6.470 17.248 3.607 1.00 79.81 107 ARG A CA 1
ATOM 880 C C . ARG A 1 107 ? -7.918 16.850 3.312 1.00 79.81 107 ARG A C 1
ATOM 882 O O . ARG A 1 107 ? -8.193 16.290 2.256 1.00 79.81 107 ARG A O 1
ATOM 889 N N . LYS A 1 108 ? -8.802 17.103 4.278 1.00 60.66 108 LYS A N 1
ATOM 890 C CA . LYS A 1 108 ? -10.252 17.060 4.058 1.00 60.66 108 LYS A CA 1
ATOM 891 C C . LYS A 1 108 ? -10.695 18.269 3.246 1.00 60.66 108 LYS A C 1
ATOM 893 O O . LYS A 1 108 ? -10.047 19.328 3.413 1.00 60.66 108 LYS A O 1
#

Radius of gyration: 14.13 Å; Cα contacts (8 Å, |Δi|>4): 216; chains: 1; bounding box: 37×34×32 Å

Nearest PDB structures (foldseek):
  6euh-assembly2_B  TM=9.968E-01  e=2.691E-14  Bacteroides thetaiotaomicron VPI-5482
  6euj-assembly1_C  TM=9.550E-01  e=2.755E-09  Bacteroides thetaiotaomicron VPI-5482
  3nqh-assembly1_A  TM=8.594E-01  e=1.328E-06  Bacteroides thetaiotaomicron VPI-5482
  6f1g-assembly1_A  TM=6.412E-01  e=2.132E-03  Geobacillus stearothermophilus
  4kcb-assembly2_B  TM=5.734E-01  e=5.113E-03  uncultured bacterium

Sequence (108 aa):
MKRDGRYWMITSGCTGWEPNEARLMTADRIMGEWKQLPNPCRGENADKTFLGQSNYIMKLPGEDRFIAMFDKWDPKSLMNSRYLWLPVDFDAEGVPYVSWKNEWSPRK